Protein AF-A0AAF0ZUZ7-F1 (afdb_monomer_lite)

Sequence (110 aa):
MQYEETARNEEIHWRQRSRIQWIKNGDKNTKFFHRMATSHKRNNTMISFMINGEVSSDHPVVIRNAIVDFYEILYKESESWRPPLNILDVQTTIAEEEQTLLSRDFEGEV

Secondary structure (DSSP, 8-state):
-HHHHHHHHHHHHHHHHHHHHHHHHTT---HHHHHHHHHHHHHHS--EEEETTEEEES-HHHHHHHHHHHHHHHHS---S-----TTS---SS--HHHHHHHHS------

Structure (mmCIF, N/CA/C/O backbone):
data_AF-A0AAF0ZUZ7-F1
#
_entry.id   AF-A0AAF0ZUZ7-F1
#
loop_
_atom_site.group_PDB
_atom_site.id
_atom_site.type_symbol
_atom_site.label_atom_id
_atom_site.label_alt_id
_atom_site.label_comp_id
_atom_site.label_asym_id
_atom_site.label_entity_id
_atom_site.label_seq_id
_atom_site.pdbx_PDB_ins_code
_atom_site.Cartn_x
_atom_site.Cartn_y
_atom_site.Cartn_z
_atom_site.occupancy
_atom_site.B_iso_or_equiv
_atom_site.auth_seq_id
_atom_site.auth_comp_id
_atom_site.auth_asym_id
_atom_site.auth_atom_id
_atom_site.pdbx_PDB_model_num
ATOM 1 N N . MET A 1 1 ? 23.329 14.787 16.114 1.00 65.50 1 MET A N 1
ATOM 2 C CA . MET A 1 1 ? 22.987 14.828 17.554 1.00 65.50 1 MET A CA 1
ATOM 3 C C . MET A 1 1 ? 21.920 15.868 17.913 1.00 65.50 1 MET A C 1
ATOM 5 O O . MET A 1 1 ? 20.789 15.444 18.064 1.00 65.50 1 MET A O 1
ATOM 9 N N . GLN A 1 2 ? 22.162 17.191 17.983 1.00 77.94 2 GLN A N 1
ATOM 10 C CA . GLN A 1 2 ? 21.090 18.154 18.370 1.00 77.94 2 GLN A CA 1
ATOM 11 C C . GLN A 1 2 ? 19.898 18.219 17.392 1.00 77.94 2 GLN A C 1
ATOM 13 O O . GLN A 1 2 ? 18.751 18.389 17.806 1.00 77.94 2 GLN A O 1
ATOM 18 N N . TYR A 1 3 ? 20.152 18.061 16.091 1.00 81.81 3 TYR A N 1
ATOM 19 C CA . TYR A 1 3 ? 19.099 18.079 15.072 1.00 81.81 3 TYR A CA 1
ATOM 20 C C . TYR A 1 3 ? 18.148 16.876 15.181 1.00 81.81 3 TYR A C 1
ATOM 22 O O . TYR A 1 3 ? 16.934 17.036 15.102 1.00 81.81 3 TYR A O 1
ATOM 30 N N . GLU A 1 4 ? 18.689 15.682 15.430 1.00 87.38 4 GLU A N 1
ATOM 31 C CA . GLU A 1 4 ? 17.902 14.448 15.569 1.00 87.38 4 GLU A CA 1
ATOM 32 C C . GLU A 1 4 ? 17.020 14.484 16.818 1.00 87.38 4 GLU A C 1
ATOM 34 O O . GLU A 1 4 ? 15.862 14.073 16.780 1.00 87.38 4 GLU A O 1
ATOM 39 N N . GLU A 1 5 ? 17.544 15.030 17.915 1.00 92.44 5 GLU A N 1
ATOM 40 C CA . GLU A 1 5 ? 16.785 15.222 19.148 1.00 92.44 5 GLU A CA 1
ATOM 41 C C . GLU A 1 5 ? 15.642 16.232 18.960 1.00 92.44 5 GLU A C 1
ATOM 43 O O . GLU A 1 5 ? 14.517 15.992 19.401 1.00 92.44 5 GLU A O 1
ATOM 48 N N . THR A 1 6 ? 15.898 17.318 18.226 1.00 92.12 6 THR A N 1
ATOM 49 C CA . THR A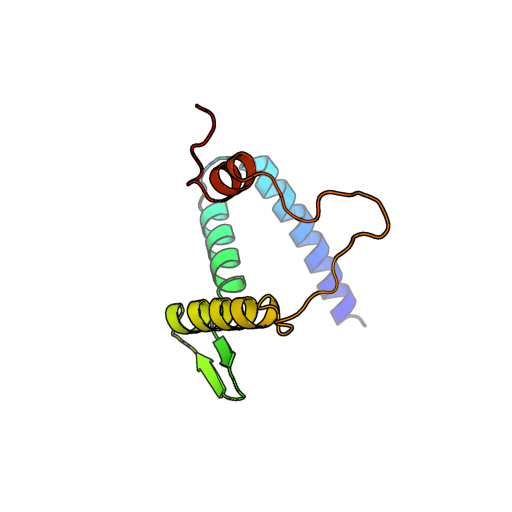 1 6 ? 14.877 18.324 17.896 1.00 92.12 6 THR A CA 1
ATOM 50 C C . THR A 1 6 ? 13.771 17.727 17.021 1.00 92.12 6 THR A C 1
ATOM 52 O O . THR A 1 6 ? 12.593 17.859 17.352 1.00 92.12 6 THR A O 1
ATOM 55 N N . ALA A 1 7 ? 14.137 17.002 15.959 1.00 90.81 7 ALA A N 1
ATOM 56 C CA . ALA A 1 7 ? 13.188 16.351 15.057 1.00 90.81 7 ALA A CA 1
ATOM 57 C C . ALA A 1 7 ? 12.325 15.304 15.782 1.00 90.81 7 ALA A C 1
ATOM 59 O O . ALA A 1 7 ? 11.110 15.251 15.592 1.00 90.81 7 ALA A O 1
ATOM 60 N N . ARG A 1 8 ? 12.929 14.513 16.676 1.00 92.44 8 ARG A N 1
ATOM 61 C CA . ARG A 1 8 ? 12.218 13.525 17.497 1.00 92.44 8 ARG A CA 1
ATOM 62 C C . ARG A 1 8 ? 11.216 14.177 18.453 1.00 92.44 8 ARG A C 1
ATOM 64 O O . ARG A 1 8 ? 10.092 13.693 18.585 1.00 92.44 8 ARG A O 1
ATOM 71 N N . ASN A 1 9 ? 11.600 15.260 19.126 1.00 93.62 9 ASN A N 1
ATOM 72 C CA . ASN A 1 9 ? 10.707 15.975 20.041 1.00 93.62 9 ASN A CA 1
ATOM 73 C C . ASN A 1 9 ? 9.534 16.625 19.296 1.00 93.62 9 ASN A C 1
ATOM 75 O O . ASN A 1 9 ? 8.396 16.586 19.771 1.00 93.62 9 ASN A O 1
ATOM 79 N N . GLU A 1 10 ? 9.794 17.161 18.105 1.00 91.38 10 GLU A N 1
ATOM 80 C CA . GLU A 1 10 ? 8.763 17.699 17.227 1.00 91.38 10 GLU A CA 1
ATOM 81 C C . GLU A 1 10 ? 7.787 16.605 16.756 1.00 91.38 10 GLU A C 1
ATOM 83 O O . GLU A 1 10 ? 6.569 16.788 16.844 1.00 91.38 10 GLU A O 1
ATOM 88 N N . GLU A 1 11 ? 8.289 15.433 16.355 1.00 87.38 11 GLU A N 1
ATOM 89 C CA . GLU A 1 11 ? 7.457 14.286 15.971 1.00 87.38 11 GLU A CA 1
ATOM 90 C C . GLU A 1 11 ? 6.525 13.842 17.114 1.00 87.38 11 GLU A C 1
ATOM 92 O O . GLU A 1 11 ? 5.320 13.656 16.909 1.00 87.38 11 GLU A O 1
ATOM 97 N N . ILE A 1 12 ? 7.053 13.717 18.338 1.00 91.62 12 ILE A N 1
ATOM 98 C CA . ILE A 1 12 ? 6.275 13.331 19.528 1.00 91.62 12 ILE A CA 1
ATOM 99 C C . ILE A 1 12 ? 5.178 14.363 19.813 1.00 91.62 12 ILE A C 1
ATOM 101 O O . ILE A 1 12 ? 4.019 13.992 20.029 1.00 91.62 12 ILE A O 1
ATOM 105 N N . HIS A 1 13 ? 5.518 15.653 19.776 1.00 91.31 13 HIS A N 1
ATOM 106 C CA . HIS A 1 13 ? 4.570 16.745 19.985 1.00 91.31 13 HIS A CA 1
ATOM 107 C C . HIS A 1 13 ? 3.425 16.710 18.956 1.00 91.31 13 HIS A C 1
ATOM 109 O O . HIS A 1 13 ? 2.245 16.796 19.324 1.00 91.31 13 HIS A O 1
ATOM 115 N N . TRP A 1 14 ? 3.735 16.517 17.671 1.00 83.56 14 TRP A N 1
ATOM 116 C CA . TRP A 1 14 ? 2.715 16.434 16.623 1.00 83.56 14 TRP A CA 1
ATOM 117 C C . TRP A 1 14 ? 1.843 15.181 16.741 1.00 83.56 14 TRP A C 1
ATOM 119 O O . TRP A 1 14 ? 0.627 15.271 16.545 1.00 83.56 14 TRP A O 1
ATOM 129 N N . ARG A 1 15 ? 2.415 14.039 17.140 1.00 83.94 15 ARG A N 1
ATOM 130 C CA . ARG A 1 15 ? 1.677 12.786 17.371 1.00 83.94 15 ARG A CA 1
ATOM 131 C C . ARG A 1 15 ? 0.658 12.909 18.508 1.00 83.94 15 ARG A C 1
ATOM 133 O O . ARG A 1 15 ? -0.451 12.387 18.411 1.00 83.94 15 ARG A O 1
ATOM 140 N N . GLN A 1 16 ? 1.003 13.618 19.582 1.00 85.06 16 GLN A N 1
ATOM 141 C CA . GLN A 1 16 ? 0.067 13.882 20.678 1.00 85.06 16 GLN A CA 1
ATOM 142 C C . GLN A 1 16 ? -1.068 14.813 20.233 1.00 85.06 16 GLN A C 1
ATOM 144 O O . GLN A 1 16 ? -2.245 14.527 20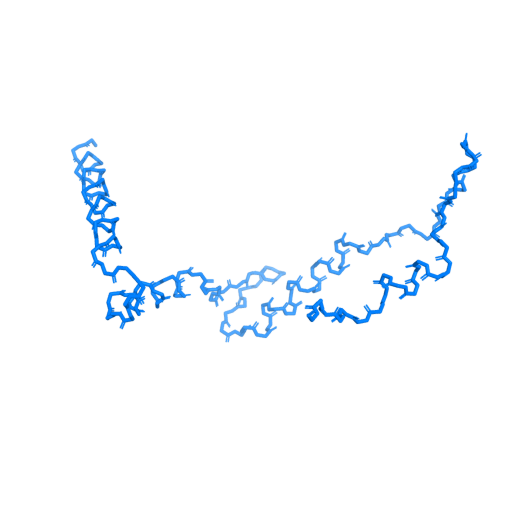.470 1.00 85.06 16 GLN A O 1
ATOM 149 N N . ARG A 1 17 ? -0.736 15.905 19.531 1.00 84.44 17 ARG A N 1
ATOM 150 C CA . ARG A 1 17 ? -1.731 16.873 19.047 1.00 84.44 17 ARG A CA 1
ATOM 151 C C . ARG A 1 17 ? -2.699 16.282 18.031 1.00 84.44 17 ARG A C 1
ATOM 153 O O . ARG A 1 17 ? -3.887 16.587 18.116 1.00 84.44 17 ARG A O 1
ATOM 160 N N . SER A 1 18 ? -2.237 15.440 17.110 1.00 78.88 18 SER A N 1
ATOM 161 C CA . SER A 1 18 ? -3.110 14.808 16.113 1.00 78.88 18 SER A CA 1
ATOM 162 C C . SER A 1 18 ? -4.160 13.905 16.767 1.00 78.88 18 SER A C 1
ATOM 164 O O . SER A 1 18 ? -5.335 13.974 16.412 1.00 78.88 18 SER A O 1
ATOM 166 N N . ARG A 1 19 ? -3.779 13.135 17.796 1.00 81.19 19 ARG A N 1
ATOM 167 C CA . ARG A 1 19 ? -4.703 12.289 18.567 1.00 81.19 19 ARG A CA 1
ATOM 168 C C . ARG A 1 19 ? -5.724 13.112 19.357 1.00 81.19 19 ARG A C 1
ATOM 170 O O . ARG A 1 19 ? -6.901 12.768 19.368 1.00 81.19 19 ARG A O 1
ATOM 177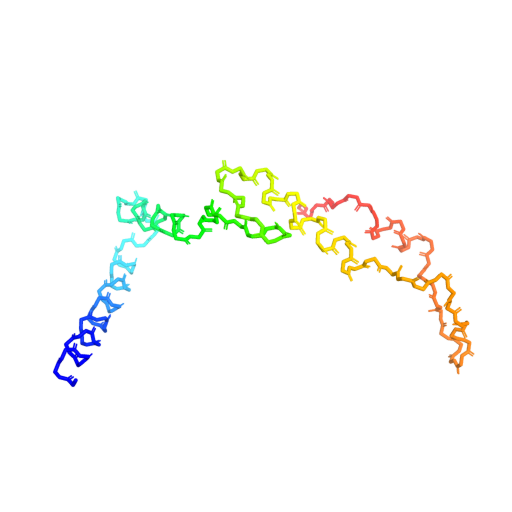 N N . ILE A 1 20 ? -5.308 14.233 19.953 1.00 83.00 20 ILE A N 1
ATOM 178 C CA . ILE A 1 20 ? -6.227 15.178 20.614 1.00 83.00 20 ILE A CA 1
ATOM 179 C C . ILE A 1 20 ? -7.199 15.791 19.599 1.00 83.00 20 ILE A C 1
ATOM 181 O O . ILE A 1 20 ? -8.393 15.893 19.872 1.00 83.00 20 ILE A O 1
ATOM 185 N N . GLN A 1 21 ? -6.713 16.185 18.419 1.00 76.00 21 GLN A N 1
ATOM 186 C CA . GLN A 1 21 ? -7.560 16.709 17.344 1.00 76.00 21 GLN A CA 1
ATOM 187 C C . GLN A 1 21 ? -8.574 15.671 16.864 1.00 76.00 21 GLN A C 1
ATOM 189 O O . GLN A 1 21 ? -9.727 16.027 16.631 1.00 76.00 21 GLN A O 1
ATOM 194 N N . TRP A 1 22 ? -8.174 14.404 16.765 1.00 75.19 22 TRP A N 1
ATOM 195 C CA . TRP A 1 22 ? -9.072 13.303 16.433 1.00 75.19 22 TRP A CA 1
ATOM 196 C C . TRP A 1 22 ? -10.183 13.144 17.478 1.00 75.19 22 TRP A C 1
ATOM 198 O O . TRP A 1 22 ? -11.359 13.194 17.133 1.00 75.19 22 TRP A O 1
ATOM 208 N N . ILE A 1 23 ? -9.825 13.060 18.766 1.00 79.38 23 ILE A N 1
ATOM 209 C CA . ILE A 1 23 ? -10.790 12.946 19.875 1.00 79.38 23 ILE A CA 1
ATOM 210 C C . ILE A 1 23 ? -11.741 14.150 19.907 1.00 79.38 23 ILE A C 1
ATOM 212 O O . ILE A 1 23 ? -12.945 13.990 20.084 1.00 79.38 23 ILE A O 1
ATOM 216 N N . LYS A 1 24 ? -11.215 15.363 19.709 1.00 80.62 24 LYS A N 1
ATOM 217 C CA . LYS A 1 24 ? -12.003 16.601 19.753 1.00 80.62 24 LYS A CA 1
ATOM 218 C C . LYS A 1 24 ? -12.982 16.722 18.585 1.00 80.62 24 LYS A C 1
ATOM 220 O O . LYS A 1 24 ? -14.080 17.251 18.762 1.00 80.62 24 LYS A O 1
ATOM 225 N N . ASN A 1 25 ? -12.574 16.297 17.392 1.00 74.62 25 ASN A N 1
ATOM 226 C CA . ASN A 1 25 ? -13.394 16.443 16.195 1.00 74.62 25 ASN A CA 1
ATOM 227 C C . ASN A 1 25 ? -14.336 15.249 15.974 1.00 74.62 25 ASN A C 1
ATOM 229 O O . ASN A 1 25 ? -15.355 15.436 15.316 1.00 74.62 25 ASN A O 1
ATOM 233 N N . GLY A 1 26 ? -14.067 14.078 16.563 1.00 72.94 26 GLY A N 1
ATOM 234 C CA . GLY A 1 26 ? -14.923 12.892 16.437 1.00 72.94 26 GLY A CA 1
ATOM 235 C C . GLY A 1 26 ? -15.181 12.526 14.973 1.00 72.94 26 GLY A C 1
ATOM 236 O O . GLY A 1 26 ? -14.312 12.718 14.135 1.00 72.94 26 GLY A O 1
ATOM 237 N N . ASP A 1 27 ? -16.393 12.080 14.648 1.00 71.19 27 ASP A N 1
ATOM 238 C CA . ASP A 1 27 ? -16.814 11.783 13.265 1.00 71.19 27 ASP A CA 1
ATOM 239 C C . ASP A 1 27 ? -17.337 13.023 12.504 1.00 71.19 27 ASP A C 1
ATOM 241 O O . ASP A 1 27 ? -18.089 12.951 11.533 1.00 71.19 27 ASP A O 1
ATOM 245 N N . LYS A 1 28 ? -17.000 14.232 12.968 1.00 74.06 28 LYS A N 1
ATOM 246 C CA . LYS A 1 28 ? -17.422 15.449 12.268 1.00 74.06 28 LYS A CA 1
ATOM 247 C C . LYS A 1 28 ? -16.593 15.582 11.004 1.00 74.06 28 LYS A C 1
ATOM 249 O O . LYS A 1 28 ? -15.373 15.681 11.088 1.00 74.06 28 LYS A O 1
ATOM 254 N N . ASN A 1 29 ? -17.246 15.706 9.853 1.00 71.94 29 ASN A N 1
ATOM 255 C CA . ASN A 1 29 ? -16.597 15.902 8.557 1.00 71.94 29 ASN A CA 1
ATOM 256 C C . ASN A 1 29 ? -15.937 17.299 8.436 1.00 71.94 29 ASN A C 1
ATOM 258 O O . ASN A 1 29 ? -16.422 18.209 7.766 1.00 71.94 29 ASN A O 1
ATOM 262 N N . THR A 1 30 ? -14.862 17.526 9.193 1.00 80.12 30 THR A N 1
ATOM 263 C CA . THR A 1 30 ? -14.149 18.805 9.274 1.00 80.12 30 THR A CA 1
ATOM 264 C C . THR A 1 30 ? -13.086 18.928 8.181 1.00 80.12 30 THR A C 1
ATOM 266 O O . THR A 1 30 ? -12.545 17.942 7.679 1.00 80.12 30 THR A O 1
ATOM 269 N N . LYS A 1 31 ? -12.675 20.169 7.879 1.00 80.94 31 LYS A N 1
ATOM 270 C CA . LYS A 1 31 ? -11.547 20.455 6.968 1.00 80.94 31 LYS A CA 1
ATOM 271 C C . LYS A 1 31 ? -10.256 19.714 7.352 1.00 80.94 31 LYS A C 1
ATOM 273 O O . LYS A 1 31 ? -9.433 19.456 6.480 1.00 80.94 31 LYS A O 1
ATOM 278 N N . PHE A 1 32 ? -10.068 19.382 8.633 1.00 78.44 32 PHE A N 1
ATOM 279 C CA . PHE A 1 32 ? -8.927 18.594 9.101 1.00 78.44 32 PHE A CA 1
ATOM 280 C C . PHE A 1 32 ? -8.955 17.165 8.541 1.00 78.44 32 PHE A C 1
ATOM 282 O O . PHE A 1 32 ? -7.952 16.737 7.974 1.00 78.44 32 PHE A O 1
ATOM 289 N N . PHE A 1 33 ? -10.095 16.467 8.605 1.00 79.38 33 PHE A N 1
ATOM 290 C CA . PHE A 1 33 ? -10.227 15.113 8.054 1.00 79.38 33 PHE A CA 1
ATOM 291 C C . PHE A 1 33 ? -10.051 15.093 6.544 1.00 79.38 33 PHE A C 1
ATOM 293 O O . PHE A 1 33 ? -9.302 14.267 6.038 1.00 79.38 33 PHE A O 1
ATOM 300 N N . HIS A 1 34 ? -10.639 16.051 5.826 1.00 84.62 34 HIS A N 1
ATOM 301 C CA . HIS A 1 34 ? -10.437 16.149 4.381 1.00 84.62 34 HIS A CA 1
ATOM 302 C C . HIS A 1 34 ? -8.967 16.369 4.007 1.00 84.62 34 HIS A C 1
ATOM 304 O O . HIS A 1 34 ? -8.464 15.731 3.083 1.00 84.62 34 HIS A O 1
ATOM 310 N N . ARG A 1 35 ? -8.248 17.234 4.736 1.00 85.94 35 ARG A N 1
ATOM 311 C CA . ARG A 1 35 ? -6.806 17.438 4.526 1.00 85.94 35 ARG A CA 1
ATOM 312 C C . ARG A 1 35 ? -6.007 16.178 4.843 1.00 85.94 35 ARG A C 1
ATOM 314 O O . ARG A 1 35 ? -5.129 15.823 4.064 1.00 85.94 35 ARG A O 1
ATOM 321 N N . MET A 1 36 ? -6.328 15.497 5.942 1.00 84.38 36 MET A N 1
ATOM 322 C CA . MET A 1 36 ? -5.659 14.260 6.344 1.00 84.38 36 MET A CA 1
ATOM 323 C C . MET A 1 36 ? -5.896 13.141 5.324 1.00 84.38 36 MET A C 1
ATOM 325 O O . MET A 1 36 ? -4.942 12.550 4.834 1.00 84.38 36 MET A O 1
ATOM 329 N N . ALA A 1 37 ? -7.145 12.919 4.910 1.00 84.56 37 ALA A N 1
ATOM 330 C CA . ALA A 1 37 ? -7.509 11.956 3.876 1.00 84.56 37 ALA A CA 1
ATOM 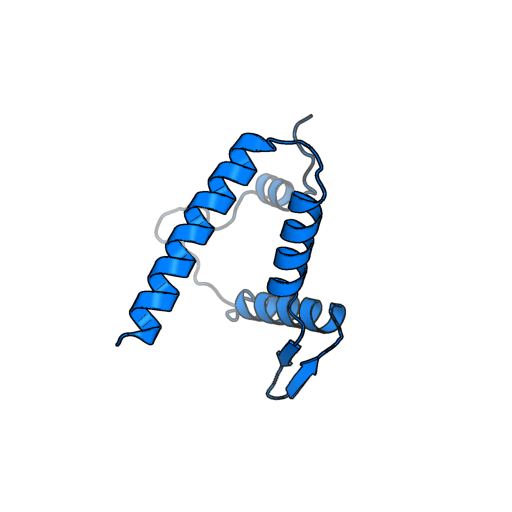331 C C . ALA A 1 37 ? -6.834 12.273 2.535 1.00 84.56 37 ALA A C 1
ATOM 333 O O . ALA A 1 37 ? -6.324 11.374 1.877 1.00 84.56 37 ALA A O 1
ATOM 334 N N . THR A 1 38 ? -6.754 13.552 2.154 1.00 88.31 38 THR A N 1
ATOM 335 C CA . THR A 1 38 ? -6.027 13.976 0.946 1.00 88.31 38 THR A CA 1
ATOM 336 C C . THR A 1 38 ? -4.526 13.711 1.070 1.00 88.31 38 THR A C 1
ATOM 338 O O . THR A 1 38 ? -3.904 13.263 0.111 1.00 88.31 38 THR A O 1
ATOM 341 N N . SER A 1 39 ? -3.937 13.951 2.245 1.00 87.06 39 SER A N 1
ATOM 342 C CA . SER A 1 39 ? -2.526 13.659 2.513 1.00 87.06 39 SER A CA 1
ATOM 343 C C . SER A 1 39 ? -2.242 12.161 2.442 1.00 87.06 39 SER A C 1
ATOM 345 O O . SER A 1 3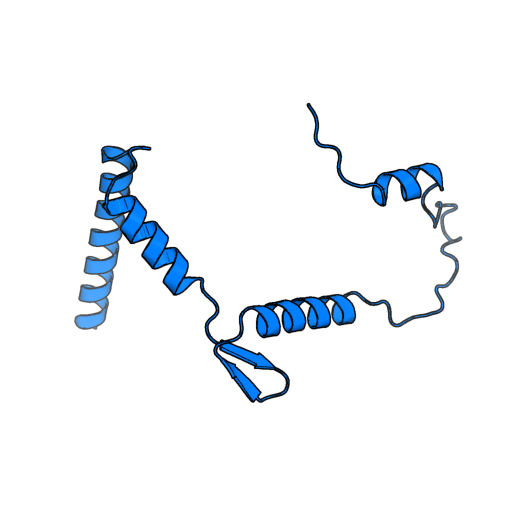9 ? -1.303 11.757 1.762 1.00 87.06 39 SER A O 1
ATOM 347 N N . HIS A 1 40 ? -3.077 11.335 3.078 1.00 86.25 40 HIS A N 1
ATOM 348 C CA . HIS A 1 40 ? -2.988 9.880 2.978 1.00 86.25 40 HIS A CA 1
ATOM 349 C C . HIS A 1 40 ? -3.171 9.409 1.543 1.00 86.25 40 HIS A C 1
ATOM 351 O O . HIS A 1 40 ? -2.360 8.624 1.070 1.00 86.25 40 HIS A O 1
ATOM 357 N N . LYS A 1 41 ? -4.162 9.940 0.818 1.00 87.31 41 LYS A N 1
ATOM 358 C CA . LYS A 1 41 ? -4.348 9.650 -0.604 1.00 87.31 41 LYS A CA 1
ATOM 359 C C . LYS A 1 41 ? -3.076 9.964 -1.380 1.00 87.31 41 LYS A C 1
ATOM 361 O O . LYS A 1 41 ? -2.590 9.088 -2.074 1.00 87.31 41 LYS A O 1
ATOM 366 N N . ARG A 1 42 ? -2.500 11.161 -1.239 1.00 85.88 42 ARG A N 1
ATOM 367 C CA . ARG A 1 42 ? -1.268 11.547 -1.948 1.00 85.88 42 ARG A CA 1
ATOM 368 C C . ARG A 1 42 ? -0.095 10.628 -1.610 1.00 85.88 42 ARG A C 1
ATOM 370 O O . ARG A 1 42 ? 0.634 10.247 -2.511 1.00 85.88 42 ARG A O 1
ATOM 377 N N . ASN A 1 43 ? 0.076 10.281 -0.336 1.00 83.81 43 ASN A N 1
ATOM 378 C CA . ASN A 1 43 ? 1.179 9.437 0.120 1.00 83.81 43 ASN A CA 1
ATOM 379 C C . ASN A 1 43 ? 1.026 7.969 -0.302 1.00 83.81 43 ASN A C 1
ATOM 381 O O . ASN A 1 43 ? 2.012 7.300 -0.578 1.00 83.81 43 ASN A O 1
ATOM 385 N N . ASN A 1 44 ? -0.211 7.480 -0.352 1.00 82.94 44 ASN A N 1
ATOM 386 C CA . ASN A 1 44 ? -0.525 6.099 -0.704 1.00 82.94 44 ASN A CA 1
ATOM 387 C C . ASN A 1 44 ? -0.811 5.935 -2.205 1.00 82.94 44 ASN A C 1
ATOM 389 O O . ASN A 1 44 ? -1.043 4.820 -2.663 1.00 82.94 44 ASN A O 1
ATOM 393 N N . THR A 1 45 ? -0.832 7.028 -2.975 1.00 80.69 45 THR A N 1
ATOM 394 C CA . THR A 1 45 ? -0.956 6.951 -4.431 1.00 80.69 45 THR A CA 1
ATOM 395 C C . THR A 1 45 ? 0.381 6.497 -4.984 1.00 80.69 45 THR A C 1
ATOM 397 O O . THR A 1 45 ? 1.384 7.198 -4.872 1.00 80.69 45 THR A O 1
ATOM 400 N N . MET A 1 46 ? 0.383 5.325 -5.604 1.00 73.00 46 MET A N 1
ATOM 401 C CA . MET A 1 46 ? 1.533 4.828 -6.338 1.00 73.00 46 MET A CA 1
ATOM 402 C C . MET A 1 46 ? 1.656 5.607 -7.655 1.00 73.00 46 MET A C 1
ATOM 404 O O . MET A 1 46 ? 0.906 5.366 -8.594 1.00 73.00 46 MET A O 1
ATOM 408 N N . ILE A 1 47 ? 2.547 6.604 -7.687 1.00 73.25 47 ILE A N 1
ATOM 409 C CA . ILE A 1 47 ? 2.728 7.508 -8.844 1.00 73.25 47 ILE A CA 1
ATOM 410 C C . ILE A 1 47 ? 3.588 6.860 -9.936 1.00 73.25 47 ILE A C 1
ATOM 412 O O . ILE A 1 47 ? 3.408 7.129 -11.122 1.00 73.25 47 ILE A O 1
ATOM 416 N N . SER A 1 48 ? 4.521 5.999 -9.538 1.00 73.00 48 SER A N 1
ATOM 417 C CA . SER A 1 48 ? 5.408 5.289 -10.452 1.00 73.00 48 SER A CA 1
ATOM 418 C C . SER A 1 48 ? 5.615 3.853 -9.991 1.00 73.00 48 SER A C 1
ATOM 420 O O . SER A 1 48 ? 5.610 3.561 -8.792 1.00 73.00 48 SER A O 1
ATOM 422 N N . PHE A 1 49 ? 5.779 2.960 -10.959 1.00 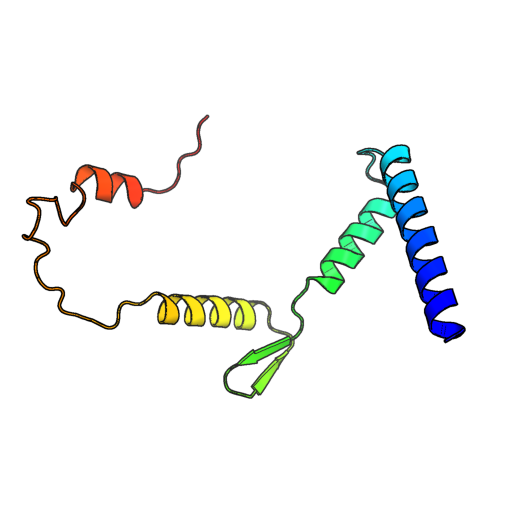75.62 49 PHE A N 1
ATOM 423 C CA . PHE A 1 49 ? 6.087 1.555 -10.741 1.00 75.62 49 PHE A CA 1
ATOM 424 C C . PHE A 1 49 ? 7.164 1.120 -11.730 1.00 75.62 49 PHE A C 1
ATOM 426 O O . PHE A 1 49 ? 7.149 1.532 -12.889 1.00 75.62 49 PHE A O 1
ATOM 433 N N . MET A 1 50 ? 8.117 0.311 -11.272 1.00 78.56 50 MET A N 1
ATOM 434 C CA . MET A 1 50 ? 9.159 -0.230 -12.137 1.00 78.56 50 MET A CA 1
ATOM 435 C C . MET A 1 50 ? 8.680 -1.557 -12.715 1.00 78.56 50 MET A C 1
ATOM 437 O O . MET A 1 50 ? 8.460 -2.511 -11.972 1.00 78.56 50 MET A O 1
ATOM 441 N N . ILE A 1 51 ? 8.538 -1.615 -14.034 1.00 75.88 51 ILE A N 1
ATOM 442 C CA . ILE A 1 51 ? 8.135 -2.812 -14.771 1.00 75.88 51 ILE A CA 1
ATOM 443 C C . ILE A 1 51 ? 9.290 -3.154 -15.706 1.00 75.88 51 ILE A C 1
ATOM 445 O O . ILE A 1 51 ? 9.678 -2.335 -16.532 1.00 75.88 51 ILE A O 1
ATOM 449 N N . ASN A 1 52 ? 9.870 -4.348 -15.567 1.00 73.31 52 ASN A N 1
ATOM 450 C CA . ASN A 1 52 ? 10.944 -4.841 -16.445 1.00 73.31 52 ASN A CA 1
ATOM 451 C C . ASN A 1 52 ? 12.159 -3.895 -16.584 1.00 73.31 52 ASN A C 1
ATOM 453 O O . ASN A 1 52 ? 12.814 -3.866 -17.620 1.00 73.31 52 ASN A O 1
ATOM 457 N N . GLY A 1 53 ? 12.471 -3.127 -15.535 1.00 76.69 53 GLY A N 1
ATOM 458 C CA . GLY A 1 53 ? 13.591 -2.177 -15.520 1.00 76.69 53 GLY A CA 1
ATOM 459 C C . GLY A 1 53 ? 13.263 -0.777 -16.050 1.00 76.69 53 GLY A C 1
ATOM 460 O O . GLY A 1 53 ? 14.095 0.118 -15.920 1.00 76.69 53 GLY A O 1
ATOM 461 N N . GLU A 1 54 ? 12.054 -0.552 -16.567 1.00 77.44 54 GLU A N 1
ATOM 462 C CA . GLU A 1 54 ? 11.574 0.770 -16.971 1.00 77.44 54 GLU A CA 1
ATOM 463 C C . GLU A 1 54 ? 10.600 1.345 -15.940 1.00 77.44 54 GLU A C 1
ATOM 465 O O . GLU A 1 54 ? 9.779 0.640 -15.345 1.00 77.44 54 GLU A O 1
ATOM 470 N N . VAL A 1 55 ? 10.697 2.654 -15.705 1.00 77.69 55 VAL A N 1
ATOM 471 C CA . VAL A 1 55 ? 9.772 3.364 -14.820 1.00 77.69 55 VAL A CA 1
ATOM 472 C C . VAL A 1 55 ? 8.512 3.691 -15.610 1.00 77.69 55 VAL A C 1
ATOM 474 O O . VAL A 1 55 ? 8.521 4.563 -16.474 1.00 77.69 55 VAL A O 1
ATOM 477 N N . SER A 1 56 ? 7.414 3.017 -15.283 1.00 70.06 56 SER A N 1
ATOM 478 C CA . SER A 1 56 ? 6.085 3.404 -15.736 1.00 70.06 56 SER A CA 1
ATOM 479 C C . SER A 1 56 ? 5.530 4.437 -14.755 1.00 70.06 56 SER A C 1
ATOM 481 O O . SER A 1 56 ? 5.141 4.102 -13.632 1.00 70.06 56 SER A O 1
ATOM 483 N N . SER A 1 57 ? 5.561 5.714 -15.138 1.00 66.25 57 SER A N 1
ATOM 484 C CA . SER A 1 57 ? 4.882 6.800 -14.423 1.00 66.25 57 SER A CA 1
ATOM 485 C C . SER A 1 57 ? 3.593 7.195 -15.148 1.00 66.25 57 SER A C 1
ATOM 487 O O . SER A 1 57 ? 3.496 7.081 -16.365 1.00 66.25 57 SER A O 1
ATOM 489 N N . ASP A 1 58 ? 2.604 7.664 -14.384 1.00 65.50 58 ASP A N 1
ATOM 490 C CA . ASP A 1 58 ? 1.381 8.346 -14.854 1.00 65.50 58 ASP A CA 1
ATOM 491 C C . ASP A 1 58 ? 0.224 7.499 -15.409 1.00 65.50 58 ASP A C 1
ATOM 493 O O . ASP A 1 58 ? -0.814 8.047 -15.794 1.00 65.50 58 ASP A O 1
ATOM 497 N N . HIS A 1 59 ? 0.303 6.167 -15.354 1.00 71.19 59 HIS A N 1
ATOM 498 C CA . HIS A 1 59 ? -0.797 5.306 -15.801 1.00 71.19 59 HIS A CA 1
ATOM 499 C C . HIS A 1 59 ? -1.277 4.337 -14.710 1.00 71.19 59 HIS A C 1
ATOM 501 O O . HIS A 1 59 ? -0.825 3.192 -14.656 1.00 71.19 59 HIS A O 1
ATOM 507 N N . PRO A 1 60 ? -2.266 4.735 -13.880 1.00 75.06 60 PRO A N 1
ATOM 508 C CA . PRO A 1 60 ? -2.859 3.865 -12.858 1.00 75.06 60 PRO A CA 1
ATOM 509 C C . PRO A 1 60 ? -3.363 2.522 -13.405 1.00 75.06 60 PRO A C 1
ATOM 511 O O . PRO A 1 60 ? -3.305 1.511 -12.712 1.00 75.06 60 PRO A O 1
ATOM 514 N N . VAL A 1 61 ? -3.830 2.503 -14.658 1.00 81.06 61 VAL A N 1
ATOM 515 C CA . VAL A 1 61 ? -4.270 1.282 -15.352 1.00 81.06 61 VAL A CA 1
ATOM 516 C C . VAL A 1 61 ? -3.094 0.343 -15.629 1.00 81.06 61 VAL A C 1
ATOM 518 O O . VAL A 1 61 ? -3.214 -0.855 -15.406 1.00 81.06 61 VAL A O 1
ATOM 521 N N . VAL A 1 62 ? -1.949 0.879 -16.059 1.00 80.31 62 VAL A N 1
ATOM 522 C CA . VAL A 1 62 ? -0.744 0.084 -16.343 1.00 80.31 62 VAL A CA 1
ATOM 523 C C . VAL A 1 62 ? -0.189 -0.518 -15.056 1.00 80.31 62 VAL A C 1
ATOM 525 O O . VAL A 1 62 ? 0.107 -1.707 -15.024 1.00 80.31 62 VAL A O 1
ATOM 528 N N . ILE A 1 63 ? -0.133 0.264 -13.972 1.00 80.50 63 ILE A N 1
ATOM 529 C CA . ILE A 1 63 ? 0.288 -0.228 -12.651 1.00 80.50 63 ILE A CA 1
ATOM 530 C C . ILE A 1 63 ? -0.653 -1.339 -12.170 1.00 80.50 63 ILE A C 1
ATOM 532 O O . ILE A 1 63 ? -0.190 -2.387 -11.728 1.00 80.50 63 ILE A O 1
ATOM 536 N N . ARG A 1 64 ? -1.974 -1.137 -12.288 1.00 84.75 64 ARG A N 1
ATOM 537 C CA . ARG A 1 64 ? -2.968 -2.152 -11.915 1.00 84.75 64 ARG A CA 1
ATOM 538 C C . ARG A 1 64 ? -2.750 -3.453 -12.683 1.00 84.75 64 ARG A C 1
ATOM 540 O O . ARG A 1 64 ? -2.692 -4.501 -12.052 1.00 84.75 64 ARG A O 1
ATOM 547 N N . ASN A 1 65 ? -2.643 -3.380 -14.007 1.00 86.00 65 ASN A N 1
ATOM 548 C CA . ASN A 1 65 ? -2.474 -4.566 -14.841 1.00 86.00 65 ASN A CA 1
ATOM 549 C C . ASN A 1 65 ? -1.160 -5.279 -14.515 1.00 86.00 65 ASN A C 1
ATOM 551 O O . ASN A 1 65 ? -1.175 -6.476 -14.286 1.00 86.00 65 ASN A O 1
ATOM 555 N N . ALA A 1 66 ? -0.060 -4.542 -14.344 1.00 84.56 66 ALA A N 1
ATOM 556 C CA . ALA A 1 66 ? 1.223 -5.134 -13.975 1.00 84.56 66 ALA A CA 1
ATOM 557 C C . ALA A 1 66 ? 1.183 -5.876 -12.626 1.00 84.56 66 ALA A C 1
ATOM 559 O O . ALA A 1 66 ? 1.821 -6.914 -12.477 1.00 84.56 66 ALA A O 1
ATOM 560 N N . ILE A 1 67 ? 0.428 -5.366 -11.644 1.00 85.06 67 ILE A N 1
ATOM 561 C CA . ILE A 1 67 ? 0.220 -6.055 -10.362 1.00 85.06 67 ILE A CA 1
ATOM 562 C C . ILE A 1 67 ? -0.597 -7.336 -10.561 1.00 85.06 67 ILE A C 1
ATOM 564 O O . ILE A 1 67 ? -0.242 -8.368 -9.993 1.00 85.06 67 ILE A O 1
ATOM 568 N N . VAL A 1 68 ? -1.679 -7.275 -11.344 1.00 90.50 68 VAL A N 1
ATOM 569 C CA . VAL A 1 68 ? -2.509 -8.449 -11.653 1.00 90.50 68 VAL A CA 1
ATOM 570 C C . VAL A 1 68 ? -1.668 -9.512 -12.351 1.00 90.50 68 VAL A C 1
ATOM 572 O O . VAL A 1 68 ? -1.575 -10.620 -11.837 1.00 90.50 68 VAL A O 1
ATOM 575 N N . ASP A 1 69 ? -0.973 -9.149 -13.426 1.00 89.12 69 ASP A N 1
ATOM 576 C CA . ASP A 1 69 ? -0.127 -10.054 -14.206 1.00 89.12 69 ASP A CA 1
ATOM 577 C C . ASP A 1 69 ? 0.961 -10.698 -13.332 1.00 89.12 69 ASP A C 1
ATOM 579 O O . ASP A 1 69 ? 1.204 -11.902 -13.409 1.00 89.12 69 ASP A O 1
ATOM 583 N N . PHE A 1 70 ? 1.597 -9.915 -12.451 1.00 87.75 70 PHE A N 1
ATOM 584 C CA . PHE A 1 70 ? 2.603 -10.425 -11.520 1.00 87.75 70 PHE A CA 1
ATOM 585 C C . PHE A 1 70 ? 2.036 -11.512 -10.603 1.00 87.75 70 PHE A C 1
ATOM 587 O O . PHE A 1 70 ? 2.643 -12.574 -10.467 1.00 87.75 70 PHE A O 1
ATOM 594 N N . TYR A 1 71 ? 0.884 -11.262 -9.975 1.00 90.44 71 TYR A N 1
ATOM 595 C CA . TYR A 1 71 ? 0.282 -12.224 -9.053 1.00 90.44 71 TYR A CA 1
ATOM 596 C C . TYR A 1 71 ? -0.365 -13.408 -9.769 1.00 90.44 71 TYR A C 1
ATOM 598 O O . TYR A 1 71 ? -0.302 -14.520 -9.249 1.00 90.44 71 TYR A O 1
ATOM 606 N N . GLU A 1 72 ? -0.926 -13.207 -10.962 1.00 91.81 72 GLU A N 1
ATOM 607 C CA . GLU A 1 72 ? -1.387 -14.304 -11.812 1.00 91.81 72 GLU A CA 1
ATOM 608 C C . GLU A 1 72 ? -0.240 -15.258 -12.113 1.00 91.81 72 GLU A C 1
ATOM 610 O O . GLU A 1 72 ? -0.388 -16.456 -11.913 1.00 91.81 72 GLU A O 1
ATOM 615 N N . ILE A 1 73 ? 0.924 -14.745 -12.517 1.00 89.38 73 ILE A N 1
ATOM 616 C CA . ILE A 1 73 ? 2.108 -15.573 -12.763 1.00 89.38 73 ILE A CA 1
ATOM 617 C C . ILE A 1 73 ? 2.608 -16.216 -11.465 1.00 89.38 73 ILE A C 1
ATOM 619 O O . ILE A 1 73 ? 2.920 -17.404 -11.465 1.00 89.38 73 ILE A O 1
ATOM 623 N N . LEU A 1 74 ? 2.674 -15.461 -10.363 1.00 90.50 74 LEU A N 1
ATOM 624 C CA . LEU A 1 74 ? 3.186 -15.945 -9.077 1.00 90.50 74 LEU A CA 1
ATOM 625 C C . LEU A 1 74 ? 2.372 -17.120 -8.523 1.00 90.50 74 LEU A C 1
ATOM 627 O O . LEU A 1 74 ? 2.944 -18.044 -7.948 1.00 90.50 74 LEU A O 1
ATOM 631 N N . TYR A 1 75 ? 1.049 -17.069 -8.673 1.00 88.12 75 TYR A N 1
ATOM 632 C CA . TYR A 1 75 ? 0.138 -18.106 -8.193 1.00 88.12 75 TYR A CA 1
ATOM 633 C C . TYR A 1 75 ? -0.236 -19.135 -9.260 1.00 88.12 75 TYR A C 1
ATOM 635 O O . TYR A 1 75 ? -0.939 -20.098 -8.952 1.00 88.12 75 TYR A O 1
ATOM 643 N N . LYS A 1 76 ? 0.237 -18.975 -10.499 1.00 87.19 76 LYS A N 1
ATOM 644 C CA . LYS A 1 76 ? 0.059 -19.986 -11.534 1.00 87.19 76 LYS A CA 1
ATOM 645 C C . LYS A 1 76 ? 0.921 -21.190 -11.202 1.00 87.19 76 LYS A C 1
ATOM 647 O O . LYS A 1 76 ? 2.145 -21.108 -11.119 1.00 87.19 76 LYS A O 1
ATOM 652 N N . GLU A 1 77 ? 0.268 -22.328 -11.037 1.00 82.94 77 GLU A N 1
ATOM 653 C CA . GLU A 1 77 ? 0.968 -23.586 -10.852 1.00 82.94 77 GLU A CA 1
ATOM 654 C C . GLU A 1 77 ? 1.777 -23.935 -12.111 1.00 82.94 77 GLU A C 1
ATOM 656 O O . GLU A 1 77 ? 1.242 -23.966 -13.220 1.00 82.94 77 GLU A O 1
ATOM 661 N N . SER A 1 78 ? 3.081 -24.174 -11.943 1.00 78.31 78 SER A N 1
ATOM 662 C CA . SER A 1 78 ? 3.979 -24.567 -13.036 1.00 78.31 78 SER A CA 1
ATOM 663 C C . SER A 1 78 ? 3.928 -26.062 -13.345 1.00 78.31 78 SER A C 1
ATOM 665 O O . SER A 1 78 ? 4.270 -26.475 -14.452 1.00 78.31 78 SER A O 1
ATOM 667 N N . GLU A 1 79 ? 3.533 -26.873 -12.365 1.00 80.75 79 GLU A N 1
ATOM 668 C CA . GLU A 1 79 ? 3.486 -28.325 -12.480 1.00 80.75 79 GLU A CA 1
ATOM 669 C C . GLU A 1 79 ? 2.144 -28.773 -13.057 1.00 80.75 79 GLU A C 1
ATOM 671 O O . GLU A 1 79 ? 1.075 -28.482 -12.530 1.00 80.75 79 GLU A O 1
ATOM 676 N N . SER A 1 80 ? 2.204 -29.505 -14.166 1.00 71.44 80 SER A N 1
ATOM 677 C CA . SER A 1 80 ? 1.017 -30.106 -14.791 1.00 71.44 80 SER A CA 1
ATOM 678 C C . SER A 1 80 ? 0.641 -31.446 -14.163 1.00 71.44 80 SER A C 1
ATOM 680 O O . SER A 1 80 ? -0.462 -31.950 -14.377 1.00 71.44 80 SER A O 1
ATOM 682 N N . TRP A 1 81 ? 1.563 -32.036 -13.400 1.00 77.56 81 TRP A N 1
ATOM 683 C CA . TRP A 1 81 ? 1.404 -33.352 -12.816 1.00 77.56 81 TRP A CA 1
ATOM 684 C C . TRP A 1 81 ? 1.596 -33.294 -11.307 1.00 77.56 81 TRP A C 1
ATOM 686 O O . TRP A 1 81 ? 2.637 -32.868 -10.810 1.00 77.56 81 TRP A O 1
ATOM 696 N N . ARG A 1 82 ? 0.599 -33.796 -10.578 1.00 69.88 82 ARG A N 1
ATOM 697 C CA . ARG A 1 82 ? 0.706 -34.055 -9.146 1.00 69.88 82 ARG A CA 1
ATOM 698 C C . ARG A 1 82 ? 0.584 -35.554 -8.890 1.00 69.88 82 ARG A C 1
ATOM 700 O O . ARG A 1 82 ? -0.337 -36.177 -9.423 1.00 69.88 82 ARG A O 1
ATOM 707 N N . PRO A 1 83 ? 1.469 -36.148 -8.070 1.00 74.12 83 PRO A N 1
ATOM 708 C CA . PRO A 1 83 ? 1.273 -37.518 -7.634 1.00 74.12 83 PRO A CA 1
ATOM 709 C C . PRO A 1 83 ? -0.051 -37.614 -6.862 1.00 74.12 83 PRO A C 1
ATOM 711 O O . PRO A 1 83 ? -0.367 -36.711 -6.079 1.00 74.12 83 PRO A O 1
ATOM 714 N N . PRO A 1 84 ? -0.830 -38.690 -7.051 1.00 68.12 84 PRO A N 1
ATOM 715 C CA . PRO A 1 84 ? -2.050 -38.881 -6.287 1.00 68.12 84 PRO A CA 1
ATOM 716 C C . PRO A 1 84 ? -1.695 -38.962 -4.799 1.00 68.12 84 PRO A C 1
ATOM 718 O O . PRO A 1 84 ? -0.903 -39.811 -4.385 1.00 68.12 84 PRO A O 1
ATOM 721 N N . LEU A 1 85 ? -2.289 -38.082 -3.989 1.00 64.75 85 LEU A N 1
ATOM 722 C CA . LEU A 1 85 ? -2.164 -38.073 -2.528 1.00 64.75 85 LEU A CA 1
ATOM 723 C C . LEU A 1 85 ? -2.970 -39.234 -1.897 1.00 64.75 85 LEU A C 1
ATOM 725 O O . LEU A 1 85 ? -3.737 -39.056 -0.962 1.00 64.75 85 LEU A O 1
ATOM 729 N N . ASN A 1 86 ? -2.777 -40.463 -2.383 1.00 63.97 86 ASN A N 1
ATOM 730 C CA . ASN A 1 86 ? -3.440 -41.675 -1.877 1.00 63.97 86 ASN A CA 1
ATOM 731 C C . ASN A 1 86 ? -2.840 -42.195 -0.556 1.00 63.97 86 ASN A C 1
ATOM 733 O O . ASN A 1 86 ? -3.157 -43.296 -0.121 1.00 63.97 86 ASN A O 1
ATOM 737 N N . ILE A 1 87 ? -1.943 -41.439 0.084 1.00 62.97 87 ILE A N 1
ATOM 738 C CA . ILE A 1 87 ? -1.171 -41.905 1.248 1.00 62.97 87 ILE A CA 1
ATOM 739 C C . ILE A 1 87 ? -2.027 -41.918 2.534 1.00 62.97 87 ILE A C 1
ATOM 741 O O . ILE A 1 87 ? -1.646 -42.567 3.504 1.00 62.97 87 ILE A O 1
ATOM 745 N N . LEU A 1 88 ? -3.185 -41.243 2.557 1.00 63.56 88 LEU A N 1
ATOM 746 C CA . LEU A 1 88 ? -4.021 -41.124 3.762 1.00 63.56 88 LEU A CA 1
ATOM 747 C C . LEU A 1 88 ? -5.528 -41.373 3.547 1.00 63.56 88 LEU A C 1
ATOM 749 O O . LEU A 1 88 ? -6.301 -41.088 4.455 1.00 63.56 88 LEU A O 1
ATOM 753 N N . ASP A 1 89 ? -5.963 -41.877 2.386 1.00 65.12 89 ASP A N 1
ATOM 754 C CA . ASP A 1 89 ? -7.405 -42.004 2.062 1.00 65.12 89 ASP A CA 1
ATOM 755 C C . ASP A 1 89 ? -8.166 -40.660 2.202 1.00 65.12 89 ASP A C 1
ATOM 757 O O . ASP A 1 89 ? -9.361 -40.592 2.483 1.00 65.12 89 ASP A O 1
ATOM 761 N N . VAL A 1 90 ? -7.434 -39.551 2.041 1.00 68.31 90 VAL A N 1
ATOM 762 C CA . VAL A 1 90 ? -7.955 -38.185 2.130 1.00 68.31 90 VAL A CA 1
ATOM 763 C C . VAL A 1 90 ? -8.442 -37.777 0.747 1.00 68.31 90 VAL A C 1
ATOM 765 O O . VAL A 1 90 ? -7.717 -37.933 -0.238 1.00 68.31 90 VAL A O 1
ATOM 768 N N . GLN A 1 91 ? -9.655 -37.226 0.668 1.00 61.97 91 GLN A N 1
ATOM 769 C CA . GLN A 1 91 ? -10.166 -36.622 -0.560 1.00 61.97 91 GLN A CA 1
ATOM 770 C C . GLN A 1 91 ? -9.191 -35.543 -1.052 1.00 61.97 91 GLN A C 1
ATOM 772 O O . GLN A 1 91 ? -8.929 -34.550 -0.378 1.00 61.97 91 GLN A O 1
ATOM 777 N N . THR A 1 92 ? -8.623 -35.768 -2.234 1.00 64.06 92 THR A N 1
ATOM 778 C CA . THR A 1 92 ? -7.659 -34.867 -2.887 1.00 64.06 92 THR A CA 1
ATOM 779 C C . THR A 1 92 ? -8.337 -33.751 -3.675 1.00 64.06 92 THR A C 1
ATOM 781 O O . THR A 1 92 ? -7.680 -32.813 -4.119 1.00 64.06 92 THR A O 1
ATOM 784 N N . THR A 1 93 ? -9.652 -33.862 -3.848 1.00 68.81 93 THR A N 1
ATOM 785 C CA . THR A 1 93 ? -10.511 -32.911 -4.542 1.00 68.81 93 THR A CA 1
ATOM 786 C C . THR A 1 93 ? -11.728 -32.646 -3.673 1.00 68.81 93 THR A C 1
ATOM 788 O O . THR A 1 93 ? -12.237 -33.541 -3.000 1.00 68.81 93 THR A O 1
ATOM 791 N N . ILE A 1 94 ? -12.138 -31.385 -3.653 1.00 79.31 94 ILE A N 1
ATOM 792 C CA . ILE A 1 94 ? -13.334 -30.924 -2.959 1.00 79.31 94 ILE A CA 1
ATOM 793 C C . ILE A 1 94 ? -14.560 -31.458 -3.732 1.00 79.31 94 ILE A C 1
ATOM 795 O O . ILE A 1 94 ? -14.465 -31.669 -4.945 1.00 79.31 94 ILE A O 1
ATOM 799 N N . ALA A 1 95 ? -15.691 -31.711 -3.066 1.00 82.75 95 ALA A N 1
ATOM 800 C CA . ALA A 1 95 ? -16.907 -32.158 -3.747 1.00 82.75 95 ALA A CA 1
ATOM 801 C C . ALA A 1 95 ? -17.357 -31.144 -4.818 1.00 82.75 95 ALA A C 1
ATOM 803 O O . ALA A 1 95 ? -17.158 -29.938 -4.667 1.00 82.75 95 ALA A O 1
ATOM 804 N N . GLU A 1 96 ? -18.002 -31.618 -5.887 1.00 82.38 96 GLU A N 1
ATOM 805 C CA . GLU A 1 96 ? -18.452 -30.756 -6.993 1.00 82.38 96 GLU A CA 1
ATOM 806 C C . GLU A 1 96 ? -19.378 -29.629 -6.496 1.00 82.38 96 GLU A C 1
ATOM 808 O O . GLU A 1 96 ? -19.233 -28.476 -6.896 1.00 82.38 96 GLU A O 1
ATOM 813 N N . GLU A 1 97 ? -20.252 -29.929 -5.533 1.00 83.62 97 GLU A N 1
ATOM 814 C CA . GLU A 1 97 ? -21.123 -28.944 -4.882 1.00 83.62 97 GLU A CA 1
ATOM 815 C C . GLU A 1 97 ? -20.326 -27.839 -4.171 1.00 83.62 97 GLU A C 1
ATOM 817 O O . GLU A 1 97 ? -20.588 -26.651 -4.351 1.00 83.62 97 GLU A O 1
ATOM 822 N N . GLU A 1 98 ? -19.302 -28.205 -3.407 1.00 82.44 98 GLU A N 1
ATOM 823 C CA . GLU A 1 98 ? -18.439 -27.258 -2.703 1.00 82.44 98 GLU A CA 1
ATOM 824 C C . GLU A 1 98 ? -17.581 -26.439 -3.681 1.00 82.44 98 GLU A C 1
ATOM 826 O O . GLU A 1 98 ? -17.396 -25.238 -3.482 1.00 82.44 98 GLU A O 1
ATOM 831 N N . GLN A 1 99 ? -17.115 -27.039 -4.782 1.00 84.19 99 GLN A N 1
ATOM 832 C CA . GLN A 1 99 ? -16.429 -26.311 -5.850 1.00 84.19 99 GLN A CA 1
ATOM 833 C C . GLN A 1 99 ? -17.353 -25.263 -6.481 1.00 84.19 99 GLN A C 1
ATOM 835 O O . GLN A 1 99 ? -16.950 -24.110 -6.650 1.00 84.19 99 GLN A O 1
ATOM 840 N N . THR A 1 100 ? -18.606 -25.628 -6.780 1.00 85.88 100 THR A N 1
ATOM 841 C CA . THR A 1 100 ? -19.586 -24.669 -7.308 1.00 85.88 100 THR A CA 1
ATOM 842 C C . THR A 1 100 ? -19.876 -23.554 -6.306 1.00 85.88 100 THR A C 1
ATOM 844 O O . THR A 1 100 ? -19.873 -22.387 -6.692 1.00 85.88 100 THR A O 1
ATOM 847 N N . LEU A 1 101 ? -20.009 -23.877 -5.016 1.00 85.81 101 LEU A N 1
ATOM 848 C CA . LEU A 1 101 ? -20.222 -22.903 -3.946 1.00 85.81 101 LEU A CA 1
ATOM 849 C C . LEU A 1 101 ? -19.064 -21.906 -3.819 1.00 85.81 101 LEU A C 1
ATOM 851 O O . LEU A 1 101 ? -19.321 -20.714 -3.673 1.00 85.81 101 LEU A O 1
ATOM 855 N N . LEU A 1 102 ? -17.815 -22.373 -3.897 1.00 84.81 102 LEU A N 1
ATOM 856 C CA . LEU A 1 102 ? -16.616 -21.529 -3.808 1.00 84.81 102 LEU A CA 1
ATOM 857 C C . LEU A 1 102 ? -16.388 -20.671 -5.062 1.00 84.81 102 LEU A C 1
ATOM 859 O O . LEU A 1 102 ? -15.740 -19.631 -4.975 1.00 84.81 102 LEU A O 1
ATOM 863 N N . SER A 1 103 ? -16.898 -21.108 -6.217 1.00 86.44 103 SER A N 1
ATOM 864 C CA . SER A 1 103 ? -16.789 -20.386 -7.496 1.00 86.44 103 SER A CA 1
ATOM 865 C C . SER A 1 103 ? -17.954 -19.435 -7.795 1.00 86.44 103 SER A C 1
ATOM 867 O O . SER A 1 103 ? -17.863 -18.634 -8.724 1.00 86.44 103 SER A O 1
ATOM 869 N N . ARG A 1 104 ? -19.052 -19.532 -7.038 1.00 87.12 104 ARG A N 1
ATOM 870 C CA . ARG A 1 104 ? -20.238 -18.680 -7.175 1.00 87.12 104 ARG A CA 1
ATOM 871 C C . ARG A 1 104 ? -19.928 -17.239 -6.756 1.00 87.12 104 ARG A C 1
ATOM 873 O O . ARG A 1 104 ? -19.159 -17.006 -5.826 1.00 87.12 104 ARG A O 1
ATOM 880 N N . ASP A 1 105 ? -20.600 -16.281 -7.393 1.00 88.88 105 ASP A N 1
ATOM 881 C CA . ASP A 1 105 ? -20.552 -14.872 -6.998 1.00 88.88 105 ASP A CA 1
ATOM 882 C C . ASP A 1 105 ? -20.992 -14.670 -5.537 1.00 88.88 105 ASP A C 1
ATOM 884 O O . ASP A 1 105 ? -21.950 -15.275 -5.054 1.00 88.88 105 ASP A O 1
ATOM 888 N N . PHE A 1 106 ? -20.291 -13.797 -4.812 1.00 83.88 106 PHE A N 1
ATOM 889 C CA . PHE A 1 106 ? -20.596 -13.530 -3.409 1.00 83.88 106 PHE A CA 1
ATOM 890 C C . PHE A 1 106 ? -21.932 -12.787 -3.263 1.00 83.88 106 PHE A C 1
ATOM 892 O O . PHE A 1 106 ? -22.030 -11.585 -3.515 1.00 83.88 106 PHE A O 1
ATOM 899 N N . GLU A 1 107 ? -22.951 -13.502 -2.800 1.00 81.88 107 GLU A N 1
ATOM 900 C CA . GLU A 1 107 ? -24.209 -12.937 -2.320 1.00 81.88 107 GLU A CA 1
ATOM 901 C C . GLU A 1 107 ? -24.042 -12.674 -0.819 1.00 81.88 107 GLU A C 1
ATOM 903 O O . GLU A 1 107 ? -24.038 -13.605 -0.016 1.00 81.88 107 GLU A O 1
ATOM 908 N N . GLY A 1 108 ? -23.794 -11.418 -0.437 1.00 77.44 108 GLY A N 1
ATOM 909 C CA . GLY A 1 108 ? -23.627 -11.054 0.974 1.00 77.44 108 GLY A CA 1
ATOM 910 C C . GLY A 1 108 ? -24.848 -11.422 1.822 1.00 77.44 108 GLY A C 1
ATOM 911 O O . GLY A 1 108 ? -25.968 -11.470 1.316 1.00 77.44 108 GLY A O 1
ATOM 912 N N . GLU A 1 109 ? -24.634 -11.663 3.118 1.00 68.06 109 GLU A N 1
ATOM 913 C CA . GLU A 1 109 ? -25.737 -11.864 4.064 1.00 68.06 109 GLU A CA 1
ATOM 914 C C . GLU A 1 109 ? -26.594 -10.590 4.144 1.00 68.06 109 GLU A C 1
ATOM 916 O O . GLU A 1 109 ? -26.075 -9.496 4.390 1.00 68.06 109 GLU A O 1
ATOM 921 N N . VAL A 1 110 ? -27.895 -10.747 3.885 1.00 55.47 110 VAL A N 1
ATOM 922 C CA . VAL A 1 110 ? -28.930 -9.706 4.016 1.00 55.47 110 VAL A CA 1
ATOM 923 C C . VAL A 1 110 ? -29.436 -9.651 5.449 1.00 55.47 110 VAL A C 1
ATOM 925 O O . VAL A 1 110 ? -29.724 -10.736 6.003 1.00 55.47 110 VAL A O 1
#

Foldseek 3Di:
DVVVVVVVVVVVVVVVVVVVVCVVCPPPPDPVVVVVVVVCCVVPDPQWDQDPNDIDGDDPPVVVVSVVVVVCVVPDDPDPDDDPPPVPVDPPDDDPVVVCVVVDDDDDDD

Organism: Solanum verrucosum (NCBI:txid315347)

pLDDT: mean 79.9, std 8.29, range [55.47, 93.62]

Radius of gyration: 25.14 Å; chains: 1; bounding box: 52×62×38 Å